Protein AF-A0A1H2VTI9-F1 (afdb_monomer)

Organism: NCBI:txid45242

Foldseek 3Di:
DPPPDDQDDWDFDADPVRHTDDTDGDPVNVVVVVVVVVVVVVPPVDCDPVNVVVVVVVVVVVVVVVVVPD

Nearest PDB structures (foldseek):
  4u1f-assembly1_A  TM=4.970E-01  e=7.531E+00  Saccharomyces cerevisiae S288C
  1ihr-assembly1_A  TM=3.652E-01  e=4.993E+00  Escherichia coli
  7aoi-assembly1_Af  TM=3.717E-01  e=7.531E+00  Trypanosoma brucei
  7q2x-assembly1_C  TM=2.348E-01  e=4.663E+00  Saccharomyces cerevisiae S288C

Structure (mmCIF, N/CA/C/O backbone):
data_AF-A0A1H2VTI9-F1
#
_entry.id   AF-A0A1H2VTI9-F1
#
loop_
_atom_site.group_PDB
_atom_site.id
_atom_site.type_symbol
_atom_site.label_atom_id
_atom_site.label_alt_id
_atom_site.label_comp_id
_atom_site.label_asym_id
_atom_site.label_entity_id
_atom_site.label_seq_id
_atom_site.pdbx_PDB_ins_code
_atom_site.Cartn_x
_atom_site.Cartn_y
_atom_site.Cartn_z
_atom_site.occupancy
_atom_site.B_iso_or_equiv
_atom_site.auth_seq_id
_atom_site.auth_comp_id
_atom_site.auth_asym_id
_atom_site.auth_atom_id
_atom_site.pdbx_PDB_model_num
ATOM 1 N N . MET A 1 1 ? 3.609 18.925 -12.487 1.00 37.69 1 MET A N 1
ATOM 2 C CA . MET A 1 1 ? 4.290 18.445 -11.268 1.00 37.69 1 MET A CA 1
ATOM 3 C C . MET A 1 1 ? 3.399 17.376 -10.660 1.00 37.69 1 MET A C 1
ATOM 5 O O . MET A 1 1 ? 2.245 17.708 -10.416 1.00 37.69 1 MET A O 1
ATOM 9 N N . PRO A 1 2 ? 3.833 16.114 -10.506 1.00 45.12 2 PRO A N 1
ATOM 10 C CA . PRO A 1 2 ? 3.036 15.137 -9.776 1.00 45.12 2 PRO A CA 1
ATOM 11 C C . PRO A 1 2 ? 2.965 15.584 -8.313 1.00 45.12 2 PRO A C 1
ATOM 13 O O . PRO A 1 2 ? 3.992 15.763 -7.659 1.00 45.12 2 PRO A O 1
ATOM 16 N N . THR A 1 3 ? 1.755 15.853 -7.832 1.00 44.50 3 THR A N 1
ATOM 17 C CA . THR A 1 3 ? 1.504 16.170 -6.428 1.00 44.50 3 THR A CA 1
ATOM 18 C C . THR A 1 3 ? 1.766 14.908 -5.624 1.00 44.50 3 THR A C 1
ATOM 20 O O . THR A 1 3 ? 0.997 13.954 -5.703 1.00 44.50 3 THR 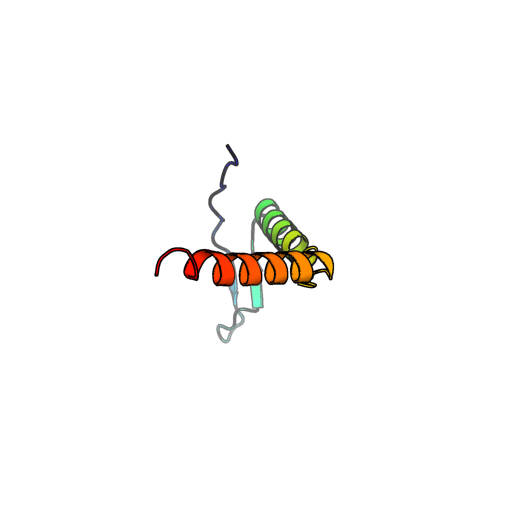A O 1
ATOM 23 N N . VAL A 1 4 ? 2.870 14.883 -4.884 1.00 54.97 4 VAL A N 1
ATOM 24 C CA . VAL A 1 4 ? 3.131 13.827 -3.907 1.00 54.97 4 VAL A CA 1
ATOM 25 C C . VAL A 1 4 ? 2.225 14.134 -2.718 1.00 54.97 4 VAL A C 1
ATOM 27 O O . VAL A 1 4 ? 2.510 15.045 -1.940 1.00 54.97 4 VAL A O 1
ATOM 30 N N . LEU A 1 5 ? 1.069 13.472 -2.643 1.00 55.47 5 LEU A N 1
ATOM 31 C CA . LEU A 1 5 ? 0.220 13.559 -1.460 1.00 55.47 5 LEU A CA 1
ATOM 32 C C . LEU A 1 5 ? 1.000 12.941 -0.288 1.00 55.47 5 LEU A C 1
ATOM 34 O O . LEU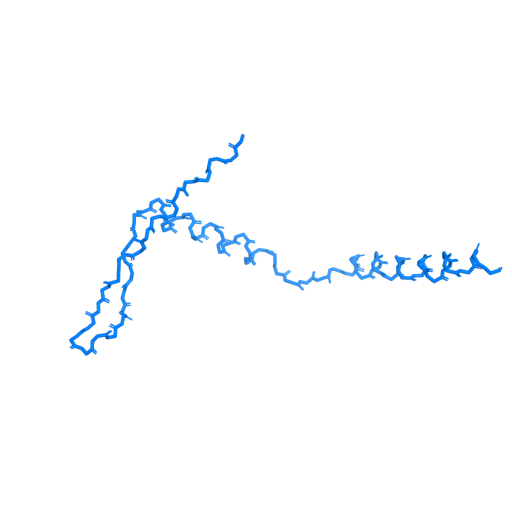 A 1 5 ? 1.643 11.903 -0.472 1.00 55.47 5 LEU A O 1
ATOM 38 N N . PRO A 1 6 ? 1.040 13.592 0.887 1.00 59.72 6 PRO A N 1
ATOM 39 C CA . PRO A 1 6 ? 1.711 13.023 2.044 1.00 59.72 6 PRO A CA 1
ATOM 40 C C . PRO A 1 6 ? 0.999 11.725 2.419 1.00 59.72 6 PRO A C 1
ATOM 42 O O . PRO A 1 6 ? -0.151 11.768 2.846 1.00 59.72 6 PRO A O 1
ATOM 45 N N . LEU A 1 7 ? 1.698 10.599 2.245 1.00 62.66 7 LEU A N 1
ATOM 46 C CA . LEU A 1 7 ? 1.173 9.265 2.514 1.00 62.66 7 LEU A CA 1
ATOM 47 C C . LEU A 1 7 ? 0.623 9.234 3.944 1.00 62.66 7 LEU A C 1
ATOM 49 O O . LEU A 1 7 ? 1.383 9.362 4.910 1.00 62.66 7 LEU A O 1
ATOM 53 N N . ALA A 1 8 ? -0.697 9.123 4.084 1.00 68.31 8 ALA A N 1
ATOM 54 C CA . ALA A 1 8 ? -1.314 9.096 5.402 1.00 68.31 8 ALA A CA 1
ATOM 55 C C . ALA A 1 8 ? -0.783 7.898 6.206 1.00 68.31 8 ALA A C 1
ATOM 57 O O . ALA A 1 8 ? -0.777 6.764 5.721 1.00 68.31 8 ALA A O 1
ATOM 58 N N . THR A 1 9 ? -0.348 8.135 7.446 1.00 80.12 9 THR A N 1
ATOM 59 C CA . THR A 1 9 ? 0.142 7.064 8.320 1.00 80.12 9 THR A CA 1
ATOM 60 C C . THR A 1 9 ? -0.979 6.044 8.568 1.00 80.12 9 THR A C 1
ATOM 62 O O . THR A 1 9 ? -2.022 6.430 9.107 1.00 80.12 9 THR A O 1
ATOM 65 N N . PRO A 1 10 ? -0.802 4.754 8.212 1.00 86.94 10 PRO A N 1
ATOM 66 C CA . PRO A 1 10 ? -1.812 3.733 8.461 1.00 86.94 10 PRO A CA 1
ATOM 67 C C . PRO A 1 10 ? -2.073 3.587 9.958 1.00 86.94 10 PRO A C 1
ATOM 69 O O . PRO A 1 10 ? -1.144 3.544 10.768 1.00 86.94 10 PRO A O 1
ATOM 72 N N . ARG A 1 11 ? -3.349 3.456 10.331 1.00 92.12 11 ARG A N 1
ATOM 73 C CA . ARG A 1 11 ? -3.723 3.091 11.698 1.00 92.12 11 ARG A CA 1
ATOM 74 C C . ARG A 1 11 ? -3.852 1.581 11.797 1.00 92.12 11 ARG A C 1
ATOM 76 O O . ARG A 1 11 ? -4.703 0.988 11.141 1.00 92.12 11 ARG A O 1
ATOM 83 N N . PHE A 1 12 ? -3.057 0.974 12.662 1.00 93.81 12 PHE A N 1
ATOM 84 C CA . PHE A 1 12 ? -3.100 -0.464 12.884 1.00 93.81 12 PHE A CA 1
ATOM 85 C C . PHE A 1 12 ? -4.152 -0.842 13.928 1.00 93.81 12 PHE A C 1
ATOM 87 O O . PHE A 1 12 ? -4.309 -0.166 14.947 1.00 93.81 12 PHE A O 1
ATOM 94 N N . LEU A 1 13 ? -4.884 -1.918 13.648 1.00 94.81 13 LEU A N 1
ATOM 95 C CA . LEU A 1 13 ? -5.781 -2.578 14.587 1.00 94.81 13 LEU A CA 1
ATOM 96 C C . LEU A 1 13 ? -5.106 -3.861 15.059 1.00 94.81 13 LEU A C 1
ATOM 98 O O . LEU A 1 13 ? -4.721 -4.706 14.242 1.00 94.81 13 LEU A O 1
ATOM 102 N N . THR A 1 14 ? -4.956 -3.976 16.373 1.00 96.62 14 THR A N 1
ATOM 103 C CA . THR A 1 14 ? -4.284 -5.095 17.028 1.00 96.62 14 THR A CA 1
ATOM 104 C C . THR A 1 14 ? -5.276 -5.993 17.754 1.00 96.62 14 THR A C 1
ATOM 106 O O . THR A 1 14 ? -6.320 -5.521 18.207 1.00 96.62 14 THR A O 1
ATOM 109 N N . ASP A 1 15 ? -4.941 -7.273 17.884 1.00 94.50 15 ASP A N 1
ATOM 110 C CA . ASP A 1 15 ? -5.648 -8.184 18.783 1.00 94.50 15 ASP A CA 1
ATOM 111 C C . ASP A 1 15 ? -5.319 -7.907 20.264 1.00 94.50 15 ASP A C 1
ATOM 113 O O . ASP A 1 15 ? -4.548 -7.004 20.604 1.00 94.50 15 ASP A O 1
ATOM 117 N N . GLU A 1 16 ? -5.907 -8.704 21.158 1.00 94.00 16 GLU A N 1
ATOM 118 C CA . GLU A 1 16 ? -5.693 -8.612 22.609 1.00 94.00 16 GLU A CA 1
ATOM 119 C C . GLU A 1 16 ? -4.249 -8.923 23.039 1.00 94.00 16 GLU A C 1
ATOM 121 O O . GLU A 1 16 ? -3.836 -8.551 24.135 1.00 94.00 16 GLU A O 1
ATOM 126 N N . GLN A 1 17 ? -3.473 -9.592 22.185 1.00 95.50 17 GLN A N 1
ATOM 127 C CA . GLN A 1 17 ? -2.070 -9.938 22.417 1.00 95.50 17 GLN A CA 1
ATOM 128 C C . GLN A 1 17 ? -1.115 -8.890 21.818 1.00 95.50 17 GLN A C 1
ATOM 130 O O . GLN A 1 17 ? 0.098 -8.991 21.997 1.00 95.50 17 GLN A O 1
ATOM 135 N N . GLY A 1 18 ? -1.649 -7.866 21.140 1.00 92.31 18 GLY A N 1
ATOM 136 C CA . GLY A 1 18 ? -0.887 -6.794 20.507 1.00 92.31 18 GLY A CA 1
ATOM 137 C C . GLY A 1 18 ? -0.434 -7.098 19.077 1.00 92.31 18 GLY A C 1
ATOM 138 O O . GLY A 1 18 ? 0.302 -6.299 18.494 1.00 92.31 18 GLY A O 1
ATOM 139 N N . ASN A 1 19 ? -0.869 -8.208 18.474 1.00 94.88 19 ASN A N 1
ATOM 140 C CA . ASN A 1 19 ? -0.520 -8.531 17.094 1.00 94.88 19 ASN A CA 1
ATOM 141 C C . ASN A 1 19 ? -1.337 -7.671 16.134 1.00 94.88 19 ASN A C 1
ATOM 143 O O . ASN A 1 19 ? -2.558 -7.579 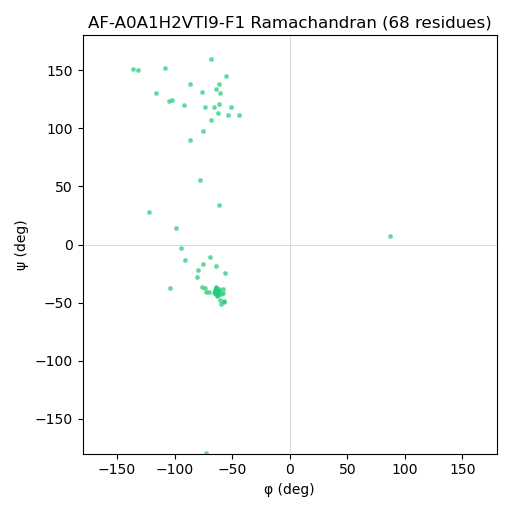16.244 1.00 94.88 19 ASN A O 1
ATOM 147 N N . THR A 1 20 ? -0.671 -7.060 15.158 1.00 95.00 20 THR A N 1
ATOM 148 C CA . THR A 1 20 ? -1.339 -6.262 14.125 1.00 95.00 20 THR A CA 1
ATOM 149 C C . THR A 1 20 ? -2.055 -7.175 13.135 1.00 95.00 20 THR A C 1
ATOM 151 O O . THR A 1 20 ? -1.410 -7.961 12.448 1.00 95.00 20 THR A O 1
ATOM 154 N N . LEU A 1 21 ? -3.381 -7.045 13.041 1.00 93.69 21 LEU A N 1
ATOM 155 C CA . LEU A 1 21 ? -4.214 -7.842 12.134 1.00 93.69 21 LEU A CA 1
ATOM 156 C C . LEU A 1 21 ? -4.660 -7.050 10.905 1.00 93.69 21 LEU A C 1
ATOM 158 O O . LEU A 1 21 ? -4.718 -7.589 9.802 1.00 93.69 21 LEU A O 1
ATOM 162 N N . TYR A 1 22 ? -4.969 -5.766 11.091 1.00 94.62 22 TYR A N 1
ATOM 163 C CA . TYR A 1 22 ? -5.496 -4.914 10.028 1.00 94.62 22 TYR A CA 1
ATOM 164 C C . TYR A 1 22 ? -4.825 -3.545 10.032 1.00 94.62 22 TYR A C 1
ATOM 166 O O . TYR A 1 22 ? -4.430 -3.031 11.079 1.00 94.62 22 TYR A O 1
ATOM 174 N N . ALA A 1 23 ? -4.753 -2.928 8.856 1.00 92.75 23 ALA A N 1
ATOM 175 C CA . ALA A 1 23 ? -4.383 -1.531 8.686 1.00 92.75 23 ALA A CA 1
ATOM 176 C C . ALA A 1 23 ? -5.577 -0.768 8.104 1.00 92.75 23 ALA A C 1
ATOM 178 O O . ALA A 1 23 ? -6.174 -1.191 7.115 1.00 92.75 23 ALA A O 1
ATOM 179 N N . VAL A 1 24 ? -5.925 0.355 8.723 1.00 92.94 24 VAL A N 1
ATOM 180 C CA . VAL A 1 24 ? -6.982 1.258 8.274 1.00 92.94 24 VAL A CA 1
ATOM 181 C C . VAL A 1 24 ? -6.328 2.449 7.588 1.00 92.94 24 VAL A C 1
ATOM 183 O O . VAL A 1 24 ? -5.483 3.132 8.172 1.00 92.94 24 VAL A O 1
ATOM 186 N N . LEU A 1 25 ? -6.741 2.686 6.346 1.00 91.62 25 LEU A N 1
ATOM 187 C CA . LEU A 1 25 ? -6.250 3.741 5.467 1.00 91.62 25 LEU A CA 1
ATOM 188 C C . LEU A 1 25 ? -7.445 4.487 4.855 1.00 91.62 25 LEU A C 1
ATOM 190 O O . LEU A 1 25 ? -8.491 3.867 4.631 1.00 91.62 25 LEU A O 1
ATOM 194 N N . PRO A 1 26 ? -7.311 5.787 4.539 1.00 90.88 26 PRO A N 1
ATOM 195 C CA . PRO A 1 26 ? -8.243 6.457 3.641 1.00 90.88 26 PRO A CA 1
ATOM 196 C C . PRO A 1 26 ? -8.338 5.712 2.304 1.00 90.88 26 PRO A C 1
ATOM 198 O O . PRO A 1 26 ? -7.341 5.187 1.805 1.00 90.88 26 PRO A O 1
ATOM 201 N N . ILE A 1 27 ? -9.533 5.693 1.707 1.00 90.75 27 ILE A N 1
ATOM 202 C CA . ILE A 1 27 ? -9.791 4.957 0.456 1.00 90.75 27 ILE A CA 1
ATOM 203 C C . ILE A 1 27 ? -8.857 5.422 -0.670 1.00 90.75 27 ILE A C 1
ATOM 205 O O . ILE A 1 27 ? -8.376 4.600 -1.448 1.00 90.75 27 ILE A O 1
ATOM 209 N N . GLU A 1 28 ? -8.570 6.722 -0.741 1.00 89.81 28 GLU A N 1
ATOM 210 C CA . GLU A 1 28 ? -7.657 7.297 -1.735 1.00 89.81 28 GLU A CA 1
ATOM 211 C C . GLU A 1 28 ? -6.249 6.698 -1.632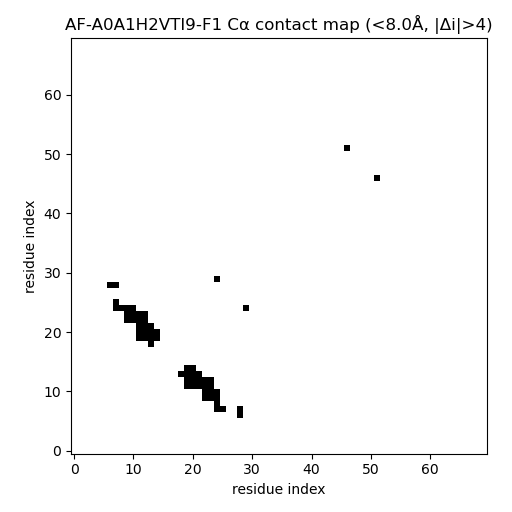 1.00 89.81 28 GLU A C 1
ATOM 213 O O . GLU A 1 28 ? -5.684 6.292 -2.647 1.00 89.81 28 GLU A O 1
ATOM 218 N N . GLU A 1 29 ? -5.739 6.520 -0.412 1.00 87.50 29 GLU A N 1
ATOM 219 C CA . GLU A 1 29 ? -4.395 5.984 -0.184 1.00 87.50 29 GLU A CA 1
ATOM 220 C C . GLU A 1 29 ? -4.317 4.481 -0.385 1.00 87.50 29 GLU A C 1
ATOM 222 O O . GLU A 1 29 ? -3.352 3.981 -0.962 1.00 87.50 29 GLU A O 1
ATOM 227 N N . TYR A 1 30 ? -5.364 3.749 -0.003 1.00 89.75 30 TYR A N 1
ATOM 228 C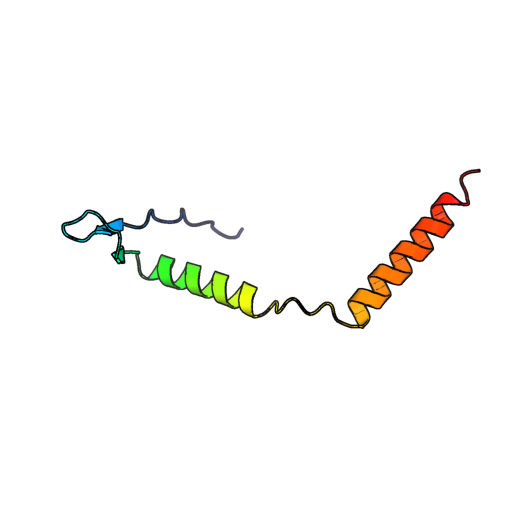 CA . TYR A 1 30 ? -5.473 2.340 -0.365 1.00 89.75 30 TYR A CA 1
ATOM 229 C C . TYR A 1 30 ? -5.414 2.160 -1.889 1.00 89.75 30 TYR A C 1
ATOM 231 O O . TYR A 1 30 ? -4.616 1.371 -2.397 1.00 89.75 30 TYR A O 1
ATOM 239 N N . ASN A 1 31 ? -6.209 2.934 -2.634 1.00 90.75 31 ASN A N 1
ATOM 240 C CA . ASN A 1 31 ? -6.233 2.860 -4.093 1.00 90.75 31 ASN A CA 1
ATOM 241 C C . ASN A 1 31 ? -4.889 3.267 -4.711 1.00 90.75 31 ASN A C 1
ATOM 243 O O . ASN A 1 31 ? -4.449 2.642 -5.678 1.00 90.75 31 ASN A O 1
ATOM 247 N N . HIS A 1 32 ? -4.221 4.278 -4.152 1.00 85.94 32 HIS A N 1
ATOM 248 C CA . HIS A 1 32 ? -2.892 4.688 -4.590 1.00 85.94 32 HIS A CA 1
ATOM 249 C C . HIS A 1 32 ? -1.868 3.553 -4.439 1.00 85.94 32 HIS A C 1
ATOM 251 O O . HIS A 1 32 ? -1.181 3.217 -5.406 1.00 85.94 32 HIS A O 1
ATOM 257 N N . LEU A 1 33 ? -1.833 2.895 -3.275 1.00 87.31 33 LEU A N 1
ATOM 258 C CA . LEU A 1 33 ? -0.950 1.753 -3.017 1.00 87.31 33 LEU A CA 1
ATOM 259 C C . LEU A 1 33 ? -1.237 0.572 -3.956 1.00 87.31 33 LEU A C 1
ATOM 261 O O . LEU A 1 33 ? -0.305 -0.044 -4.471 1.00 87.31 33 LEU A O 1
ATOM 265 N N . ILE A 1 34 ? -2.510 0.280 -4.239 1.00 89.31 34 ILE A N 1
ATOM 266 C CA . ILE A 1 34 ? -2.894 -0.766 -5.199 1.00 89.31 34 ILE A CA 1
ATOM 267 C C . ILE A 1 34 ? -2.420 -0.430 -6.617 1.00 89.31 34 ILE A C 1
ATOM 269 O O . ILE A 1 34 ? -1.954 -1.317 -7.330 1.00 89.31 34 ILE A O 1
ATOM 273 N N . ASN A 1 35 ? -2.520 0.830 -7.041 1.00 86.81 35 ASN A N 1
ATOM 274 C CA . ASN A 1 35 ? -2.051 1.248 -8.363 1.00 86.81 35 ASN A CA 1
ATOM 275 C C . ASN A 1 35 ? -0.531 1.111 -8.495 1.00 86.81 35 ASN A C 1
ATOM 277 O O . ASN A 1 35 ? -0.058 0.630 -9.523 1.00 86.81 35 ASN A O 1
ATOM 281 N N . ILE A 1 36 ? 0.219 1.465 -7.447 1.00 83.88 36 ILE A N 1
ATOM 282 C CA . ILE A 1 36 ? 1.668 1.239 -7.382 1.00 83.88 36 ILE A CA 1
ATOM 283 C C . ILE A 1 36 ? 1.976 -0.258 -7.497 1.00 83.88 36 ILE A C 1
ATOM 285 O O . ILE A 1 36 ? 2.767 -0.657 -8.347 1.00 83.88 36 ILE A O 1
ATOM 289 N N . ALA A 1 37 ? 1.323 -1.098 -6.689 1.00 83.56 37 ALA A N 1
ATOM 290 C CA . ALA A 1 37 ? 1.545 -2.543 -6.715 1.00 83.56 37 ALA A CA 1
ATOM 291 C C . ALA A 1 37 ? 1.262 -3.148 -8.100 1.00 83.56 37 ALA A C 1
ATOM 293 O O . ALA A 1 37 ? 2.041 -3.961 -8.583 1.00 83.56 37 ALA A O 1
ATOM 294 N N . LYS A 1 38 ? 0.189 -2.708 -8.768 1.00 82.38 38 LYS A N 1
ATOM 295 C CA . LYS A 1 38 ? -0.150 -3.143 -10.130 1.00 82.38 38 LYS A CA 1
ATOM 296 C C . LYS A 1 38 ? 0.890 -2.722 -11.160 1.00 82.38 38 LYS A C 1
ATOM 298 O O . LYS A 1 38 ? 1.223 -3.527 -12.018 1.00 82.38 38 LYS A O 1
ATOM 303 N N . TYR A 1 39 ? 1.397 -1.493 -11.073 1.00 76.19 39 TYR A N 1
ATOM 304 C CA . TYR A 1 39 ? 2.437 -0.999 -11.975 1.00 76.19 39 TYR A CA 1
ATOM 305 C C . TYR A 1 39 ? 3.681 -1.899 -11.918 1.00 76.19 39 TYR A C 1
ATOM 307 O O . TYR A 1 39 ? 4.130 -2.399 -12.942 1.00 76.19 39 TYR A O 1
ATOM 315 N N . TYR A 1 40 ? 4.155 -2.216 -10.711 1.00 69.81 40 TYR A N 1
ATOM 316 C CA . TYR A 1 40 ? 5.318 -3.092 -10.524 1.00 69.81 40 TYR A CA 1
ATOM 317 C C . TYR A 1 40 ? 5.037 -4.583 -10.763 1.00 69.81 40 TYR A C 1
ATOM 319 O O . TYR A 1 40 ? 5.968 -5.351 -10.950 1.00 69.81 40 TYR A O 1
ATOM 327 N N . GLN A 1 41 ? 3.773 -5.014 -10.767 1.00 69.06 41 GLN A N 1
ATOM 328 C CA . GLN A 1 41 ? 3.392 -6.361 -11.210 1.00 69.06 41 GLN A CA 1
ATOM 329 C C . GLN A 1 41 ? 3.329 -6.490 -12.738 1.00 69.06 41 GLN A C 1
ATOM 331 O O . GLN A 1 41 ? 3.378 -7.606 -13.248 1.00 69.06 41 GLN A O 1
ATOM 336 N N . GLN A 1 42 ? 3.162 -5.382 -13.466 1.00 60.91 42 GLN A N 1
ATOM 337 C CA . GLN A 1 42 ? 3.168 -5.375 -14.932 1.00 60.91 42 GLN A CA 1
ATOM 338 C C . GLN A 1 42 ? 4.586 -5.386 -15.507 1.00 60.91 42 GLN A C 1
ATOM 340 O O . GLN A 1 42 ? 4.787 -5.954 -16.579 1.00 60.91 42 GLN A O 1
ATOM 345 N N . ASP A 1 43 ? 5.555 -4.843 -14.770 1.00 56.56 43 ASP A N 1
ATOM 346 C CA . ASP A 1 43 ? 6.986 -5.029 -15.016 1.00 56.56 43 ASP A CA 1
ATOM 347 C C . ASP A 1 43 ? 7.437 -6.409 -14.497 1.00 56.56 43 ASP A C 1
ATOM 349 O O . ASP A 1 43 ? 8.335 -6.517 -13.668 1.00 56.56 43 ASP A O 1
ATOM 353 N N . ASP A 1 44 ? 6.783 -7.483 -14.957 1.00 54.75 44 ASP A N 1
ATOM 354 C CA . ASP A 1 44 ? 7.318 -8.839 -14.822 1.00 54.75 44 ASP A CA 1
ATOM 355 C C . ASP A 1 44 ? 8.757 -8.818 -15.367 1.00 54.75 44 ASP A C 1
ATOM 357 O O . ASP A 1 44 ? 8.971 -8.472 -16.532 1.00 54.75 44 ASP A O 1
ATOM 361 N N . ASP A 1 45 ? 9.720 -9.125 -14.489 1.00 57.34 45 ASP A N 1
ATOM 362 C CA . ASP A 1 45 ? 11.187 -9.015 -14.591 1.00 57.34 45 ASP A CA 1
ATOM 363 C C . ASP A 1 45 ? 11.823 -9.864 -15.720 1.00 57.34 45 ASP A C 1
ATOM 365 O O . ASP A 1 45 ? 12.935 -10.390 -15.615 1.00 57.34 45 ASP A O 1
ATOM 369 N N . ASN A 1 46 ? 11.141 -10.036 -16.843 1.00 58.88 46 ASN A N 1
ATOM 370 C CA . ASN A 1 46 ? 11.662 -10.723 -18.004 1.00 58.88 46 ASN A CA 1
ATOM 371 C C . ASN A 1 46 ? 12.426 -9.725 -18.871 1.00 58.88 46 ASN A C 1
ATOM 373 O O . ASN A 1 46 ? 11.874 -9.128 -19.793 1.00 58.88 46 ASN A O 1
ATOM 377 N N . LEU A 1 47 ? 13.732 -9.597 -18.601 1.00 59.84 47 LEU A N 1
ATOM 378 C CA . LEU A 1 47 ? 14.692 -9.092 -19.586 1.00 59.84 47 LEU A CA 1
ATOM 379 C C . LEU A 1 47 ? 14.390 -9.763 -20.925 1.00 59.84 47 LEU A C 1
ATOM 381 O O . LEU A 1 47 ? 14.585 -10.972 -21.093 1.00 59.84 47 LEU A O 1
ATOM 385 N N . THR A 1 48 ? 13.897 -8.984 -21.882 1.00 70.25 48 THR A N 1
ATOM 386 C CA . THR A 1 48 ? 13.570 -9.534 -23.188 1.00 70.25 48 THR A CA 1
ATOM 387 C C . THR A 1 48 ? 14.866 -9.941 -23.888 1.00 70.25 48 THR A C 1
ATOM 389 O O . THR A 1 48 ? 15.965 -9.459 -23.584 1.00 70.25 48 THR A O 1
ATOM 392 N N . ALA A 1 49 ? 14.769 -10.818 -24.888 1.00 70.50 49 ALA A N 1
ATOM 393 C CA . ALA A 1 49 ? 15.927 -11.159 -25.715 1.00 70.50 49 ALA A CA 1
ATOM 394 C C . ALA A 1 49 ? 16.568 -9.913 -26.367 1.00 70.50 49 ALA A C 1
ATOM 396 O O . ALA A 1 49 ? 17.758 -9.921 -26.690 1.00 70.50 49 ALA A O 1
ATOM 397 N N . GLU A 1 50 ? 15.798 -8.837 -26.549 1.00 70.62 50 GLU A N 1
ATOM 398 C CA . GLU A 1 50 ? 16.292 -7.555 -27.042 1.00 70.62 50 GLU A CA 1
ATOM 399 C C . GLU A 1 50 ? 17.125 -6.808 -25.989 1.00 70.62 50 GLU A C 1
ATOM 401 O O . GLU A 1 50 ? 18.197 -6.292 -26.313 1.00 70.62 50 GLU A O 1
ATOM 406 N N . ASP A 1 51 ? 16.702 -6.817 -24.726 1.00 70.75 51 ASP A N 1
ATOM 407 C CA . ASP A 1 51 ? 17.444 -6.191 -23.625 1.00 70.75 51 ASP A CA 1
ATOM 408 C C . ASP A 1 51 ? 18.784 -6.894 -23.389 1.00 70.75 51 ASP A C 1
ATOM 410 O O . ASP A 1 51 ? 19.823 -6.243 -23.243 1.00 70.75 51 ASP A O 1
ATOM 414 N N . LEU A 1 52 ? 18.807 -8.228 -23.489 1.00 76.44 52 LEU A N 1
ATOM 415 C CA . LEU A 1 52 ? 20.046 -9.012 -23.447 1.00 76.44 52 LEU A CA 1
ATOM 416 C C . LEU A 1 52 ? 20.998 -8.662 -24.603 1.00 76.44 52 LEU A C 1
ATOM 418 O O . LEU A 1 52 ? 22.211 -8.566 -24.392 1.00 76.44 52 LEU A O 1
ATOM 422 N N . ARG A 1 53 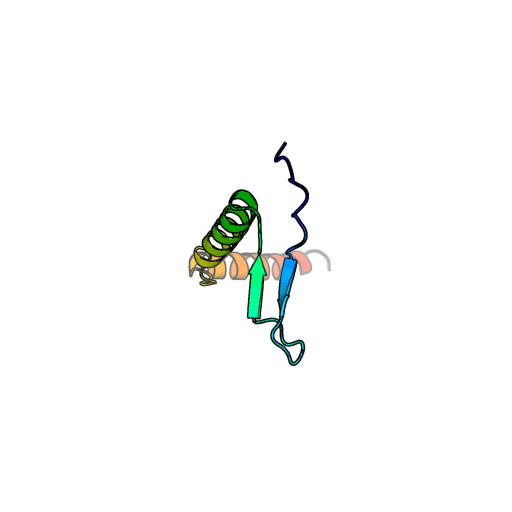? 20.477 -8.415 -25.815 1.00 77.38 53 ARG A N 1
ATOM 423 C CA . ARG A 1 53 ? 21.292 -7.965 -26.961 1.00 77.38 53 ARG A CA 1
ATOM 424 C C . ARG A 1 53 ? 21.879 -6.576 -26.728 1.00 77.38 53 ARG A C 1
ATOM 426 O O . ARG A 1 53 ? 23.056 -6.371 -27.022 1.00 77.38 53 ARG A O 1
ATOM 433 N N . LYS A 1 54 ? 21.099 -5.644 -26.173 1.00 76.62 54 LYS A N 1
ATOM 434 C CA . LYS A 1 54 ? 21.569 -4.288 -25.838 1.00 76.62 54 LYS A CA 1
ATOM 435 C C . LYS A 1 54 ? 22.673 -4.327 -24.777 1.00 76.62 54 LYS A C 1
ATOM 437 O O . LYS A 1 54 ? 23.703 -3.680 -24.953 1.00 76.62 54 LYS A O 1
ATOM 442 N N . ILE A 1 55 ? 22.519 -5.151 -23.735 1.00 80.06 55 ILE A N 1
ATOM 443 C CA . ILE A 1 55 ? 23.544 -5.345 -22.694 1.00 80.06 55 ILE A CA 1
ATOM 444 C C . ILE A 1 55 ? 24.822 -5.968 -23.277 1.00 80.06 55 ILE A C 1
ATOM 446 O O . ILE A 1 55 ? 25.929 -5.526 -22.956 1.00 80.06 55 ILE A O 1
ATOM 450 N N . ALA A 1 56 ? 24.695 -6.973 -24.149 1.00 78.19 56 ALA A N 1
ATOM 451 C CA . ALA A 1 56 ? 25.841 -7.601 -24.806 1.00 78.19 56 ALA A CA 1
ATOM 452 C C . ALA A 1 56 ? 26.599 -6.613 -25.709 1.00 78.19 56 ALA A C 1
ATOM 454 O O . ALA A 1 56 ? 27.825 -6.527 -25.627 1.00 78.19 56 ALA A O 1
ATOM 455 N N . ALA A 1 57 ? 25.879 -5.819 -26.507 1.00 76.06 57 ALA A N 1
ATOM 456 C CA . ALA A 1 57 ? 26.471 -4.796 -27.364 1.00 76.06 57 ALA A CA 1
ATOM 457 C C . ALA A 1 57 ? 27.195 -3.711 -26.551 1.00 76.06 57 ALA A C 1
ATOM 459 O O . ALA A 1 57 ? 28.327 -3.355 -26.878 1.00 76.06 57 ALA A O 1
ATOM 460 N N . ALA A 1 58 ? 26.595 -3.243 -25.452 1.00 73.75 58 ALA A N 1
ATOM 461 C CA . ALA A 1 58 ? 27.215 -2.263 -24.562 1.00 73.75 58 ALA A CA 1
ATOM 462 C C . ALA A 1 58 ? 28.503 -2.801 -23.910 1.00 73.75 58 ALA A C 1
ATOM 464 O O . ALA A 1 58 ? 29.504 -2.089 -23.828 1.00 73.75 58 ALA A O 1
ATOM 465 N N . ARG A 1 59 ? 28.522 -4.076 -23.491 1.00 72.50 59 ARG A N 1
ATOM 466 C CA . ARG A 1 59 ? 29.727 -4.731 -22.945 1.00 72.50 59 ARG A CA 1
ATOM 467 C C . ARG A 1 59 ? 30.842 -4.868 -23.981 1.00 72.50 59 ARG A C 1
ATOM 469 O O . ARG A 1 59 ? 32.008 -4.684 -23.637 1.00 72.50 59 ARG A O 1
ATOM 476 N N . GLU A 1 60 ? 30.500 -5.176 -25.228 1.00 71.62 60 GLU A N 1
ATOM 477 C CA . GLU A 1 60 ? 31.482 -5.299 -26.308 1.00 71.62 60 GLU A CA 1
ATOM 478 C C . GLU A 1 60 ? 32.062 -3.930 -26.693 1.00 71.62 60 GLU A C 1
ATOM 480 O O . GLU A 1 60 ? 33.276 -3.783 -26.827 1.00 71.62 60 GLU A O 1
ATOM 485 N N . GLN A 1 61 ? 31.222 -2.894 -26.751 1.00 66.00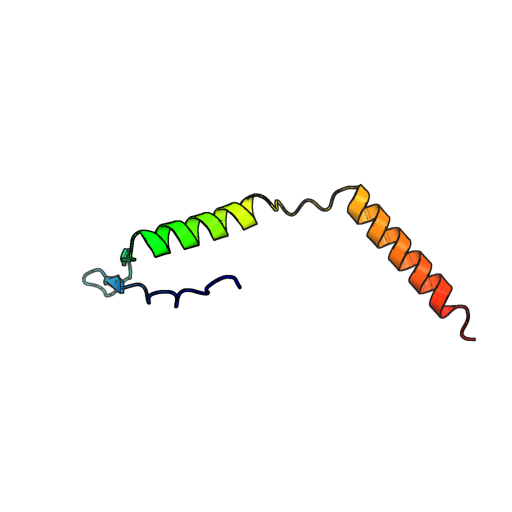 61 GLN A N 1
ATOM 486 C CA . GLN A 1 61 ? 31.665 -1.513 -26.960 1.00 66.00 61 GLN A CA 1
ATOM 487 C C . GLN A 1 61 ? 32.537 -0.999 -25.809 1.00 66.00 61 GLN A C 1
ATOM 489 O O . GLN A 1 61 ? 33.542 -0.342 -26.062 1.00 66.00 61 GLN A O 1
ATOM 494 N N . ALA A 1 62 ? 32.226 -1.341 -24.556 1.00 67.81 62 ALA A N 1
ATOM 495 C CA . ALA A 1 62 ? 33.065 -0.988 -23.411 1.00 67.81 62 ALA A CA 1
ATOM 496 C C . ALA A 1 62 ? 34.451 -1.661 -23.478 1.00 67.81 62 ALA A C 1
ATOM 498 O O . ALA A 1 62 ? 35.468 -1.017 -23.222 1.00 67.81 62 ALA A O 1
ATOM 499 N N . LYS A 1 63 ? 34.518 -2.934 -23.901 1.00 62.38 63 LYS A N 1
ATOM 500 C CA . LYS A 1 63 ? 35.795 -3.632 -24.143 1.00 62.38 63 LYS A CA 1
ATOM 501 C C . LYS A 1 63 ? 36.601 -3.011 -25.283 1.00 62.38 63 LYS A C 1
ATOM 503 O O . LYS A 1 63 ? 37.826 -2.958 -25.197 1.00 62.38 63 LYS A O 1
ATOM 508 N N . GLN A 1 64 ? 35.936 -2.545 -26.339 1.00 60.12 64 GLN A N 1
ATOM 509 C CA . GLN A 1 64 ? 36.591 -1.865 -27.458 1.00 60.12 64 GLN A CA 1
ATOM 510 C C . GLN A 1 64 ? 37.043 -0.445 -27.076 1.00 60.12 64 GLN A C 1
ATOM 512 O O . GLN A 1 64 ? 38.147 -0.048 -27.435 1.00 60.12 64 GLN A O 1
ATOM 517 N N . GLY A 1 65 ? 36.264 0.281 -26.269 1.00 56.56 65 GLY A N 1
ATOM 518 C CA . GLY A 1 65 ? 36.605 1.609 -25.749 1.00 56.56 65 GLY A CA 1
ATOM 519 C C . GLY A 1 65 ? 37.825 1.616 -24.820 1.00 56.56 65 GLY A C 1
ATOM 520 O O . GLY A 1 65 ? 38.656 2.514 -24.917 1.00 56.56 65 GLY A O 1
ATOM 521 N N . CYS A 1 66 ? 38.016 0.576 -23.998 1.00 50.00 66 CYS A N 1
ATOM 522 C CA . CYS A 1 66 ? 39.242 0.401 -23.203 1.00 50.00 66 CYS A CA 1
ATOM 523 C C . CYS A 1 66 ? 40.490 0.066 -24.043 1.00 50.00 66 CYS A C 1
ATOM 525 O O . CYS A 1 66 ? 41.599 0.083 -23.512 1.00 50.00 66 CYS A O 1
ATOM 527 N N . ARG A 1 67 ? 40.339 -0.250 -25.336 1.00 44.72 67 ARG A N 1
ATOM 528 C CA . ARG A 1 67 ? 41.450 -0.615 -26.229 1.00 44.72 67 ARG A CA 1
ATOM 529 C C . ARG A 1 67 ? 42.060 0.573 -26.981 1.00 44.72 67 ARG A C 1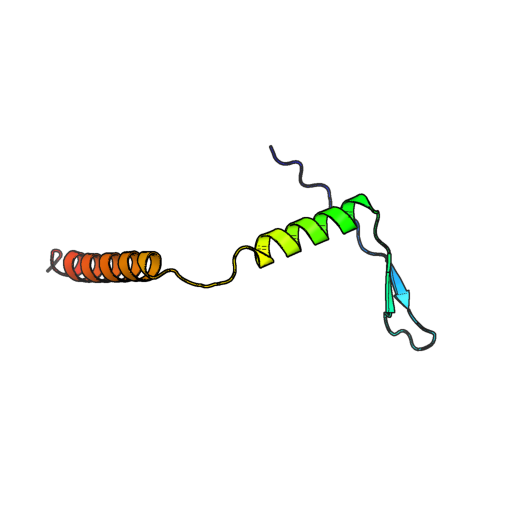
ATOM 531 O O . ARG 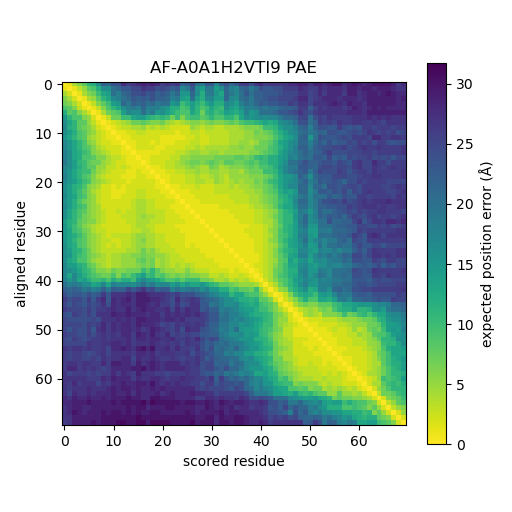A 1 67 ? 43.144 0.417 -27.525 1.00 44.72 67 ARG A O 1
ATOM 538 N N . TYR A 1 68 ? 41.405 1.736 -26.986 1.00 42.97 68 TYR A N 1
ATOM 539 C CA . TYR A 1 68 ? 41.888 2.964 -27.642 1.00 42.97 68 TYR A CA 1
ATOM 540 C C . TYR A 1 68 ? 42.565 3.960 -26.678 1.00 42.97 68 TYR A C 1
ATOM 542 O O . TYR A 1 68 ? 42.772 5.116 -27.038 1.00 42.97 68 TYR A O 1
ATOM 550 N N . GLN A 1 69 ? 42.904 3.531 -25.456 1.00 45.38 69 GLN A N 1
ATOM 551 C CA . GLN A 1 69 ? 43.689 4.320 -24.491 1.00 45.38 69 GLN A CA 1
ATOM 552 C C . GLN A 1 69 ? 44.980 3.618 -24.024 1.00 45.38 69 GLN A C 1
ATOM 554 O O . GLN A 1 69 ? 45.444 3.870 -22.914 1.00 45.38 69 GLN A O 1
ATOM 559 N N . GLN A 1 70 ? 45.573 2.750 -24.849 1.00 38.00 70 GLN A N 1
ATOM 560 C CA . GLN A 1 70 ? 46.952 2.285 -24.645 1.00 38.00 70 GLN A CA 1
ATOM 561 C C . GLN A 1 70 ? 47.801 2.550 -25.879 1.00 38.00 70 GLN A C 1
ATOM 563 O O . GLN A 1 70 ? 47.299 2.277 -26.992 1.00 38.00 70 GLN A O 1
#

Mean predicted aligned error: 15.03 Å

Secondary structure (DSSP, 8-state):
-------PPPEEEE-TT--EEEEE--HHHHHHHHHHHHHHHHS-----HHHHHHHHHHHHHHHHHTTS--

Radius of gyration: 23.15 Å; Cα contacts (8 Å, |Δi|>4): 29; chains: 1; bounding box: 57×30×50 Å

Sequence (70 aa):
MPTVLPLATPRFLTDEQGNTLYAVLPIEEYNHLINIAKYYQQDDDNLTAEDLRKIAAAREQAKQGCRYQQ

Solvent-accessible surface area (backbone atoms only — not comparable to full-atom values): 4483 Å² total; per-residue (Å²): 128,88,80,78,71,81,80,76,80,66,46,72,44,55,51,99,86,66,51,76,77,46,74,50,64,60,70,70,57,51,51,50,53,51,51,52,54,50,56,62,60,68,60,62,88,68,77,44,78,64,53,53,49,52,54,50,52,52,53,53,51,52,59,54,60,67,59,77,78,117

pLDDT: mean 74.36, std 16.81, range [37.69, 96.62]